Protein AF-A0A842S7N9-F1 (afdb_monomer_lite)

Sequence (55 aa):
MYLIDLDIRGWQIFHKLNITELHDRMIVASYHFYKAKAIITRDSEIINEVACIWD

Secondary structure (DSSP, 8-state):
--SS---HHHHHHHTT---SSHHHHHHHHHHHHHT-S-B----HHHHTTS-B---

Foldseek 3Di:
DPPDPDDPQLVVQLVPDPQPDNVLSNVVSNCVVVVPPEDADPDPSNVVPTHYDYD

Structure (mmCIF, N/CA/C/O backbone):
data_AF-A0A842S7N9-F1
#
_entry.id   AF-A0A842S7N9-F1
#
loop_
_atom_site.group_PDB
_atom_site.id
_atom_site.type_symbol
_atom_site.label_atom_id
_atom_site.label_alt_id
_atom_site.label_comp_id
_atom_site.label_asym_id
_atom_site.label_entity_id
_atom_site.label_seq_id
_atom_site.pdbx_PDB_ins_code
_atom_site.Cartn_x
_atom_site.Cartn_y
_atom_site.Cartn_z
_atom_site.occupancy
_atom_site.B_iso_or_equiv
_atom_site.auth_seq_id
_atom_site.auth_comp_id
_atom_site.auth_asym_id
_atom_site.auth_atom_id
_atom_site.pdbx_PDB_model_num
ATOM 1 N N . MET A 1 1 ? 18.217 -12.597 0.484 1.00 37.00 1 MET A N 1
ATOM 2 C CA . MET A 1 1 ? 17.273 -12.301 1.579 1.00 37.00 1 MET A CA 1
ATOM 3 C C . MET A 1 1 ? 16.420 -11.134 1.114 1.00 37.00 1 MET A C 1
ATOM 5 O O . MET A 1 1 ? 16.879 -10.004 1.176 1.00 37.00 1 MET A O 1
ATOM 9 N N . TYR A 1 2 ? 15.267 -11.420 0.504 1.00 45.62 2 TYR A N 1
ATOM 10 C CA . TYR A 1 2 ? 14.337 -10.392 0.036 1.00 45.62 2 TYR A CA 1
ATOM 11 C C . TYR A 1 2 ? 13.524 -9.947 1.244 1.00 45.62 2 TYR A C 1
ATOM 13 O O . TYR A 1 2 ? 12.632 -10.668 1.688 1.00 45.62 2 TYR A O 1
ATOM 21 N N . LEU A 1 3 ? 13.881 -8.809 1.838 1.00 48.59 3 LEU A N 1
ATOM 22 C CA . LEU A 1 3 ? 12.970 -8.155 2.765 1.00 48.59 3 LEU A CA 1
ATOM 23 C C . LEU A 1 3 ? 11.879 -7.530 1.887 1.00 48.59 3 LEU A C 1
ATOM 25 O O . LEU A 1 3 ? 12.038 -6.421 1.392 1.00 48.59 3 LEU A O 1
ATOM 29 N N . ILE A 1 4 ? 10.829 -8.320 1.651 1.00 62.91 4 ILE A N 1
ATOM 30 C CA . ILE A 1 4 ? 9.681 -8.055 0.776 1.00 62.91 4 ILE A CA 1
ATOM 31 C C . ILE A 1 4 ? 10.016 -8.107 -0.725 1.00 62.91 4 ILE A C 1
ATOM 33 O O . ILE A 1 4 ? 10.930 -7.460 -1.225 1.00 62.91 4 ILE A O 1
ATOM 37 N N . ASP A 1 5 ? 9.248 -8.921 -1.449 1.00 71.75 5 ASP A N 1
ATOM 38 C CA . ASP A 1 5 ? 9.340 -9.158 -2.893 1.00 71.75 5 ASP A CA 1
ATOM 39 C C . ASP A 1 5 ? 8.778 -7.959 -3.692 1.00 71.75 5 ASP A C 1
ATOM 41 O O . ASP A 1 5 ? 7.760 -8.060 -4.377 1.00 71.75 5 ASP A O 1
ATOM 45 N N . LEU A 1 6 ? 9.380 -6.776 -3.508 1.00 82.69 6 LEU A N 1
ATOM 46 C CA . LEU A 1 6 ? 9.084 -5.563 -4.274 1.00 82.69 6 LEU A CA 1
ATOM 47 C C . LEU A 1 6 ? 10.105 -5.403 -5.400 1.00 82.69 6 LEU A C 1
ATOM 49 O O . LEU A 1 6 ? 11.307 -5.262 -5.157 1.00 82.69 6 LEU A O 1
ATOM 53 N N . ASP A 1 7 ? 9.615 -5.340 -6.637 1.00 89.81 7 ASP A N 1
ATOM 54 C CA . ASP A 1 7 ? 10.411 -4.856 -7.763 1.00 89.81 7 ASP A CA 1
ATOM 55 C C . ASP A 1 7 ? 10.469 -3.316 -7.785 1.00 89.81 7 ASP A C 1
ATOM 57 O O . ASP A 1 7 ? 9.942 -2.631 -6.904 1.00 89.81 7 ASP A O 1
ATOM 61 N N . ILE A 1 8 ? 11.103 -2.737 -8.808 1.00 92.44 8 ILE A N 1
ATOM 62 C CA . ILE A 1 8 ? 11.255 -1.280 -8.921 1.00 92.44 8 ILE A CA 1
ATOM 63 C C . ILE A 1 8 ? 9.925 -0.509 -8.877 1.00 92.44 8 ILE A C 1
ATOM 65 O O . ILE A 1 8 ? 9.889 0.622 -8.397 1.00 92.44 8 ILE A O 1
ATOM 69 N N . ARG A 1 9 ? 8.816 -1.110 -9.319 1.00 92.69 9 ARG A N 1
ATOM 70 C CA . ARG A 1 9 ? 7.478 -0.507 -9.253 1.00 92.69 9 ARG A CA 1
ATOM 71 C C . ARG A 1 9 ? 6.967 -0.505 -7.815 1.00 92.69 9 ARG A C 1
ATOM 73 O O . ARG A 1 9 ? 6.399 0.492 -7.378 1.00 92.69 9 ARG A O 1
ATOM 80 N N . GLY A 1 10 ? 7.216 -1.580 -7.066 1.00 93.50 10 GLY A N 1
ATOM 81 C CA . GLY A 1 10 ? 6.945 -1.646 -5.628 1.00 93.50 10 GLY A CA 1
ATOM 82 C C . GLY A 1 10 ? 7.709 -0.572 -4.847 1.00 93.50 10 GLY A C 1
ATOM 83 O O . GLY A 1 10 ? 7.119 0.151 -4.046 1.00 93.50 10 GLY A O 1
ATOM 84 N N . TRP A 1 11 ? 8.992 -0.373 -5.161 1.00 93.44 11 TRP A N 1
ATOM 85 C CA . TRP A 1 11 ? 9.802 0.695 -4.560 1.00 93.44 11 TRP A CA 1
ATOM 86 C C . TRP A 1 11 ? 9.328 2.106 -4.938 1.00 93.44 11 TRP A C 1
ATOM 88 O O .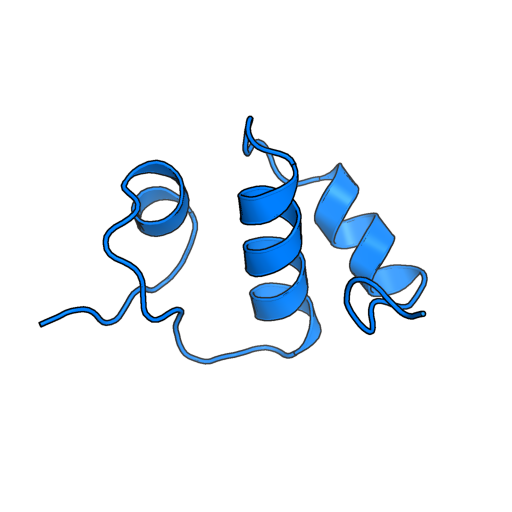 TRP A 1 11 ? 9.344 3.013 -4.107 1.00 93.44 11 TRP A O 1
ATOM 98 N N . GLN A 1 12 ? 8.840 2.310 -6.164 1.00 95.62 12 GLN A N 1
ATOM 99 C CA . GLN A 1 12 ? 8.229 3.584 -6.562 1.00 95.62 12 GLN A CA 1
ATOM 100 C C . GLN A 1 12 ? 6.950 3.898 -5.781 1.00 95.62 12 GLN A C 1
ATOM 102 O O . GLN A 1 12 ? 6.695 5.067 -5.492 1.00 95.62 12 GLN A O 1
ATOM 107 N N . ILE A 1 13 ? 6.144 2.883 -5.452 1.00 95.38 13 ILE A N 1
ATOM 108 C CA . ILE A 1 13 ? 4.983 3.047 -4.571 1.00 95.38 13 ILE A CA 1
ATOM 109 C C . ILE A 1 13 ? 5.469 3.408 -3.169 1.00 95.38 13 ILE A C 1
ATOM 111 O O . ILE A 1 13 ? 5.047 4.425 -2.629 1.00 95.38 13 ILE A O 1
ATOM 115 N N . PHE A 1 14 ? 6.409 2.630 -2.626 1.00 95.00 14 PHE A N 1
ATOM 116 C CA . PHE A 1 14 ? 6.991 2.847 -1.305 1.00 95.00 14 PHE A CA 1
ATOM 117 C C . PHE A 1 14 ? 7.452 4.297 -1.093 1.00 95.00 14 PHE A C 1
ATOM 119 O O . PHE A 1 14 ? 7.106 4.909 -0.090 1.00 95.00 14 PHE A O 1
ATOM 126 N N . HIS A 1 15 ? 8.167 4.894 -2.049 1.00 95.19 15 HIS A N 1
ATOM 127 C CA . HIS A 1 15 ? 8.664 6.269 -1.913 1.00 95.19 15 HIS A CA 1
ATOM 128 C C . HIS A 1 15 ? 7.586 7.361 -1.958 1.00 95.19 15 HIS A C 1
ATOM 130 O O . HIS A 1 15 ? 7.878 8.501 -1.606 1.00 95.19 15 HIS A O 1
ATOM 136 N N . LYS A 1 16 ? 6.364 7.041 -2.392 1.00 95.50 16 LYS A N 1
ATOM 137 C CA . LYS A 1 16 ? 5.239 7.987 -2.446 1.00 95.50 16 LYS A CA 1
ATOM 138 C C . LYS A 1 16 ? 4.345 7.931 -1.207 1.00 95.50 16 LYS A C 1
ATOM 140 O O . LYS A 1 16 ? 3.492 8.799 -1.059 1.00 95.50 16 LYS A O 1
ATOM 145 N N . LEU A 1 17 ? 4.515 6.921 -0.356 1.00 94.06 17 LEU A N 1
ATOM 146 C CA . LEU A 1 17 ? 3.724 6.750 0.857 1.00 94.06 17 LEU A CA 1
ATOM 147 C C . LEU A 1 17 ? 4.229 7.676 1.962 1.00 94.06 17 LEU A C 1
ATOM 149 O O . LEU A 1 17 ? 5.428 7.724 2.245 1.00 94.06 17 LEU A O 1
ATOM 153 N N . ASN A 1 18 ? 3.297 8.363 2.618 1.00 92.44 18 ASN A N 1
ATOM 154 C CA . ASN A 1 18 ? 3.570 9.253 3.743 1.00 92.44 18 ASN A CA 1
ATOM 155 C C . ASN A 1 18 ? 3.374 8.533 5.089 1.00 92.44 18 ASN A C 1
ATOM 157 O O . ASN A 1 18 ? 2.676 9.024 5.966 1.00 92.44 18 ASN A O 1
ATOM 161 N N . ILE A 1 19 ? 3.972 7.348 5.215 1.00 93.06 19 ILE A N 1
ATOM 162 C CA . ILE A 1 19 ? 3.948 6.525 6.432 1.00 93.06 19 ILE A CA 1
ATOM 163 C C . ILE A 1 19 ? 5.305 6.660 7.103 1.00 93.06 19 ILE A C 1
ATOM 165 O O . ILE A 1 19 ? 6.330 6.449 6.448 1.00 93.06 19 ILE A O 1
ATOM 169 N N . THR A 1 20 ? 5.334 7.041 8.372 1.00 92.81 20 THR A N 1
ATOM 170 C CA . THR A 1 20 ? 6.565 7.374 9.094 1.00 92.81 20 THR A CA 1
ATOM 171 C C . THR A 1 20 ? 7.449 6.146 9.230 1.00 92.81 20 THR A C 1
ATOM 173 O O . THR A 1 20 ? 8.622 6.177 8.842 1.00 92.81 20 THR A O 1
ATOM 176 N N . GLU A 1 21 ? 6.862 5.054 9.709 1.00 93.12 21 GLU A N 1
ATOM 177 C CA . GLU A 1 21 ? 7.584 3.835 10.019 1.00 93.12 21 GLU A CA 1
ATOM 178 C C . GLU A 1 21 ? 7.962 3.049 8.761 1.00 93.12 21 GLU A C 1
ATOM 180 O O . GLU A 1 21 ? 7.158 2.797 7.858 1.00 93.12 21 G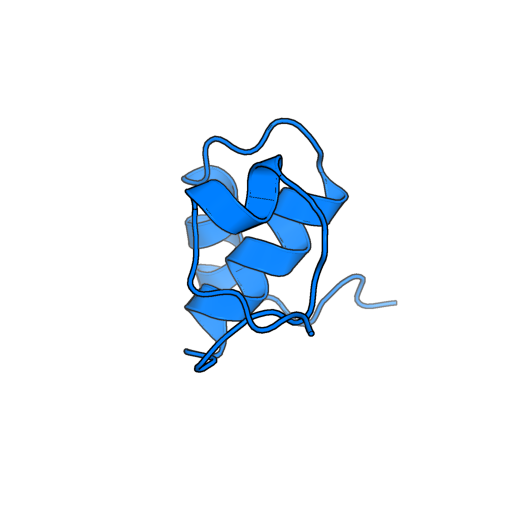LU A O 1
ATOM 185 N N . LEU A 1 22 ? 9.234 2.636 8.695 1.00 92.00 22 LEU A N 1
ATOM 186 C CA . LEU A 1 22 ? 9.784 1.937 7.531 1.00 92.00 22 LEU A CA 1
ATOM 187 C C . LEU A 1 22 ? 8.995 0.660 7.220 1.00 92.00 22 LEU A C 1
ATOM 189 O O . LEU A 1 22 ? 8.665 0.394 6.066 1.00 92.00 22 LEU A O 1
ATOM 193 N N . HIS A 1 23 ? 8.720 -0.134 8.252 1.00 90.25 23 HIS A N 1
ATOM 194 C CA . HIS A 1 23 ? 8.094 -1.443 8.123 1.00 90.25 23 HIS A CA 1
ATOM 195 C C . HIS A 1 23 ? 6.622 -1.340 7.704 1.00 90.25 23 HIS A C 1
ATOM 197 O O . HIS A 1 23 ? 6.195 -2.079 6.816 1.00 90.25 23 HIS A O 1
ATOM 203 N N . ASP A 1 24 ? 5.880 -0.367 8.225 1.00 92.62 24 ASP A N 1
ATOM 204 C CA . ASP A 1 24 ? 4.493 -0.123 7.824 1.00 92.62 24 ASP A CA 1
ATOM 205 C C . ASP A 1 24 ? 4.410 0.386 6.389 1.00 92.62 24 ASP A C 1
ATOM 207 O O . ASP A 1 24 ? 3.603 -0.095 5.588 1.00 92.62 24 ASP A O 1
ATOM 211 N N . ARG A 1 25 ? 5.338 1.266 5.998 1.00 93.94 25 ARG A N 1
ATOM 212 C CA . ARG A 1 25 ? 5.446 1.726 4.612 1.00 93.94 25 ARG A CA 1
ATOM 213 C C . ARG A 1 25 ? 5.728 0.572 3.652 1.00 93.94 25 ARG A C 1
ATOM 215 O O . ARG A 1 25 ? 5.187 0.531 2.548 1.00 93.94 25 ARG A O 1
ATOM 222 N N . MET A 1 26 ? 6.553 -0.385 4.068 1.00 92.88 26 MET A N 1
ATOM 223 C CA . MET A 1 26 ? 6.838 -1.604 3.311 1.00 92.88 26 MET A CA 1
ATOM 224 C C . MET A 1 26 ? 5.599 -2.511 3.178 1.00 92.88 26 MET A C 1
ATOM 226 O O . MET A 1 26 ? 5.323 -3.028 2.088 1.00 92.88 26 MET A O 1
ATOM 230 N N . ILE A 1 27 ? 4.821 -2.671 4.251 1.00 92.44 27 ILE A N 1
ATOM 231 C CA . ILE A 1 27 ? 3.560 -3.429 4.256 1.00 92.44 27 ILE A CA 1
ATOM 232 C C . ILE A 1 27 ? 2.541 -2.787 3.301 1.00 92.44 27 ILE A C 1
ATOM 234 O O . ILE A 1 27 ? 1.997 -3.464 2.423 1.00 92.44 27 ILE A O 1
ATOM 238 N N . VAL A 1 28 ? 2.337 -1.473 3.398 1.00 93.81 28 VAL A N 1
ATOM 239 C CA . VAL A 1 28 ? 1.381 -0.737 2.557 1.00 93.81 28 VAL A CA 1
ATOM 240 C C . VAL A 1 28 ? 1.821 -0.692 1.090 1.00 93.81 28 VAL A C 1
ATOM 242 O O . VAL A 1 28 ? 1.000 -0.874 0.187 1.00 93.81 28 VAL A O 1
ATOM 245 N N . ALA A 1 29 ? 3.122 -0.558 0.814 1.00 95.00 29 ALA A N 1
ATOM 246 C CA . ALA A 1 29 ? 3.641 -0.658 -0.551 1.00 95.00 29 ALA A CA 1
ATOM 247 C C . ALA A 1 29 ? 3.330 -2.024 -1.179 1.00 95.00 29 ALA A C 1
ATOM 249 O O . ALA A 1 29 ? 2.919 -2.095 -2.340 1.00 95.00 29 ALA A O 1
ATOM 250 N N . SER A 1 30 ? 3.456 -3.099 -0.398 1.00 93.12 30 SER A N 1
ATOM 251 C CA . SER A 1 30 ? 3.118 -4.460 -0.829 1.00 93.12 30 SER A CA 1
ATOM 252 C C . SER A 1 30 ? 1.628 -4.617 -1.108 1.00 93.12 30 SER A C 1
ATOM 254 O O . SER A 1 30 ? 1.257 -5.180 -2.136 1.00 93.12 30 SER A O 1
ATOM 256 N N . TYR A 1 31 ? 0.772 -4.076 -0.238 1.00 94.44 31 TYR A N 1
ATOM 257 C CA . TYR A 1 31 ? -0.678 -4.061 -0.436 1.00 94.44 31 TYR A CA 1
ATOM 258 C C . TYR A 1 31 ? -1.060 -3.450 -1.789 1.00 94.44 31 TYR A C 1
ATOM 260 O O . TYR A 1 31 ? -1.797 -4.067 -2.562 1.00 94.44 31 TYR A O 1
ATOM 268 N N . HIS A 1 32 ? -0.503 -2.283 -2.117 1.00 94.75 32 HIS A N 1
ATOM 269 C CA . HIS A 1 32 ? -0.761 -1.626 -3.396 1.00 94.75 32 HIS A CA 1
ATOM 270 C C . HIS A 1 32 ? -0.151 -2.385 -4.580 1.00 94.75 32 HIS A C 1
ATOM 272 O O . HIS A 1 32 ? -0.803 -2.518 -5.617 1.00 94.75 32 HIS A O 1
ATOM 278 N N . PHE A 1 33 ? 1.075 -2.898 -4.436 1.00 95.31 33 PHE A N 1
ATOM 279 C CA . PHE A 1 33 ? 1.774 -3.624 -5.498 1.00 95.31 33 PHE A CA 1
ATOM 280 C C . PHE A 1 33 ? 1.037 -4.909 -5.899 1.00 95.31 33 PHE A C 1
ATOM 282 O O . PHE A 1 33 ? 0.784 -5.135 -7.083 1.00 95.31 33 PHE A O 1
ATOM 289 N N . TYR A 1 34 ? 0.616 -5.705 -4.914 1.00 93.62 34 TYR A N 1
ATOM 290 C CA . TYR A 1 34 ? -0.139 -6.941 -5.126 1.00 93.62 34 TYR A CA 1
ATOM 291 C C . TYR A 1 34 ? -1.644 -6.719 -5.318 1.00 93.62 34 TYR A C 1
ATOM 293 O O . TYR A 1 34 ? -2.367 -7.679 -5.580 1.00 93.62 34 TYR A O 1
ATOM 301 N N . LYS A 1 35 ? -2.122 -5.469 -5.220 1.00 94.12 35 LYS A N 1
ATOM 302 C CA . LYS A 1 35 ? -3.548 -5.103 -5.290 1.00 94.12 35 LYS A CA 1
ATOM 303 C C . LYS A 1 35 ? -4.395 -5.930 -4.318 1.00 94.12 35 LYS A C 1
ATOM 305 O O . LYS A 1 35 ? -5.451 -6.455 -4.679 1.00 94.12 35 LYS A O 1
ATOM 310 N N . ALA A 1 36 ? -3.894 -6.086 -3.097 1.00 93.69 36 ALA A N 1
ATOM 311 C CA . ALA A 1 36 ? -4.589 -6.821 -2.055 1.00 93.69 36 ALA A CA 1
ATOM 312 C C . ALA A 1 36 ? -5.924 -6.141 -1.707 1.00 93.69 36 ALA A C 1
ATOM 314 O O . ALA A 1 36 ? -6.106 -4.941 -1.899 1.00 93.69 36 ALA A O 1
ATOM 315 N N . LYS A 1 37 ? -6.878 -6.926 -1.197 1.00 95.19 37 LYS A N 1
ATOM 316 C CA . LYS A 1 37 ? -8.209 -6.417 -0.836 1.00 95.19 37 LYS A CA 1
ATOM 317 C C . LYS A 1 37 ? -8.203 -5.645 0.485 1.00 95.19 37 LYS A C 1
ATOM 319 O O . LYS A 1 37 ? -8.963 -4.695 0.628 1.00 95.19 37 LYS A O 1
ATOM 324 N N . ALA A 1 38 ? -7.395 -6.089 1.444 1.00 94.81 38 ALA A N 1
ATOM 325 C CA . ALA A 1 38 ? -7.239 -5.454 2.744 1.00 94.81 38 ALA A CA 1
ATOM 326 C C . ALA A 1 38 ? -5.934 -5.897 3.4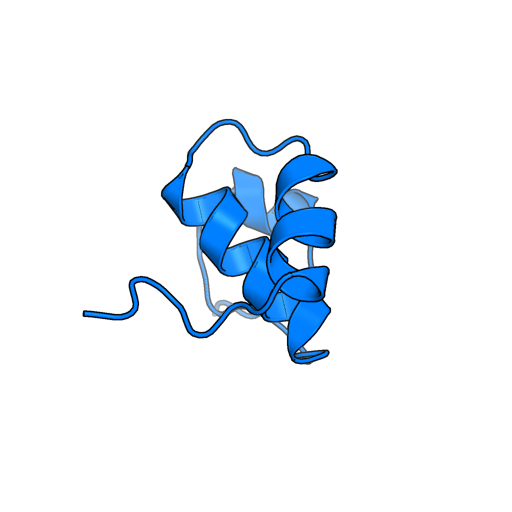20 1.00 94.81 38 ALA A C 1
ATOM 328 O O . ALA A 1 38 ? -5.350 -6.913 3.028 1.00 94.81 38 ALA A O 1
ATOM 329 N N . ILE A 1 39 ? -5.523 -5.165 4.454 1.00 93.38 39 ILE A N 1
ATOM 330 C CA . ILE A 1 39 ? -4.458 -5.550 5.388 1.00 93.38 39 ILE A CA 1
ATOM 331 C C . ILE A 1 39 ? -5.083 -6.001 6.713 1.00 93.38 39 ILE A C 1
ATOM 333 O O . ILE A 1 39 ? -6.020 -5.381 7.210 1.00 93.38 39 ILE A O 1
ATOM 337 N N . ILE A 1 40 ? -4.571 -7.085 7.295 1.00 93.75 40 ILE A N 1
ATOM 338 C CA . ILE A 1 40 ? -4.956 -7.510 8.645 1.00 93.75 40 ILE A CA 1
ATOM 339 C C . ILE A 1 40 ? -4.023 -6.811 9.631 1.00 93.75 40 ILE A C 1
ATOM 341 O O . ILE A 1 40 ? -2.876 -7.223 9.792 1.00 93.75 40 ILE A O 1
ATOM 345 N N . THR A 1 41 ? -4.492 -5.734 10.260 1.00 90.44 41 THR A N 1
ATOM 346 C CA . THR A 1 41 ? -3.717 -4.993 11.265 1.00 90.44 41 THR A CA 1
ATOM 347 C C . THR A 1 41 ? -4.609 -4.216 12.244 1.00 90.44 41 THR A C 1
ATOM 349 O O . THR A 1 41 ? -5.710 -3.811 11.880 1.00 90.44 41 THR A O 1
ATOM 352 N N . ARG A 1 42 ? -4.124 -3.988 13.476 1.00 91.50 42 ARG A N 1
ATOM 353 C CA . ARG A 1 42 ? -4.672 -2.989 14.425 1.00 91.50 42 ARG A CA 1
ATOM 354 C C . ARG A 1 42 ? -3.914 -1.660 14.388 1.00 91.50 42 ARG A C 1
ATOM 356 O O . ARG A 1 42 ? -4.202 -0.783 15.198 1.00 91.50 42 ARG A O 1
ATOM 363 N N . ASP A 1 43 ? -2.923 -1.534 13.511 1.00 90.81 43 ASP A N 1
ATOM 364 C CA . ASP A 1 43 ? -2.077 -0.352 13.463 1.00 90.81 43 ASP A CA 1
ATOM 365 C C . ASP A 1 43 ? -2.849 0.863 12.938 1.00 90.81 43 ASP A C 1
ATOM 367 O O . ASP A 1 43 ? -3.372 0.859 11.821 1.00 90.81 43 ASP A O 1
ATOM 371 N N . SER A 1 44 ? -2.919 1.911 13.758 1.00 88.81 44 SER A N 1
ATOM 372 C CA . SER A 1 44 ? -3.650 3.132 13.434 1.00 88.81 44 SER A CA 1
ATOM 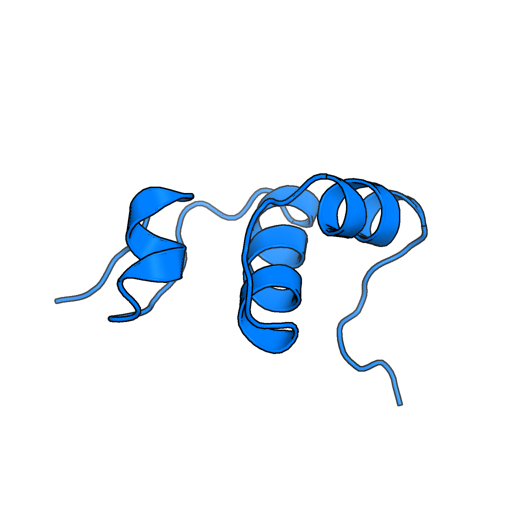373 C C . SER A 1 44 ? -3.066 3.905 12.252 1.00 88.81 44 SER A C 1
ATOM 375 O O . SER A 1 44 ? -3.825 4.564 11.546 1.00 88.81 44 SER A O 1
ATOM 377 N N . GLU A 1 45 ? -1.750 3.855 12.028 1.00 87.94 45 GLU A N 1
ATOM 378 C CA . GLU A 1 45 ? -1.115 4.535 10.895 1.00 87.94 45 GLU A CA 1
ATOM 379 C C . GLU A 1 45 ? -1.537 3.856 9.585 1.00 87.94 45 GLU A C 1
ATOM 381 O O . GLU A 1 45 ? -1.948 4.531 8.643 1.00 87.94 45 GLU A O 1
ATOM 386 N N . ILE A 1 46 ? -1.576 2.519 9.559 1.00 91.06 46 ILE A N 1
ATOM 387 C CA . ILE A 1 46 ? -2.000 1.753 8.377 1.00 91.06 46 ILE A CA 1
ATOM 388 C C . ILE A 1 46 ? -3.511 1.875 8.120 1.00 91.06 46 ILE A C 1
ATOM 390 O O . ILE A 1 46 ? -3.926 2.025 6.969 1.00 91.06 46 ILE A O 1
ATOM 394 N N . ILE A 1 47 ? -4.343 1.837 9.169 1.00 91.19 47 ILE A N 1
ATOM 395 C CA . ILE A 1 47 ? -5.813 1.917 9.047 1.00 91.19 47 ILE A CA 1
ATOM 396 C C . ILE A 1 47 ? -6.267 3.207 8.349 1.00 91.19 47 ILE A C 1
ATOM 398 O O . ILE A 1 47 ? -7.275 3.198 7.642 1.00 91.19 47 ILE A O 1
ATOM 402 N N . ASN A 1 48 ? -5.525 4.304 8.512 1.00 86.81 48 ASN A N 1
ATOM 403 C CA . ASN A 1 48 ? -5.849 5.581 7.875 1.00 86.81 48 ASN A CA 1
ATOM 404 C C . ASN A 1 48 ? -5.485 5.634 6.380 1.00 86.81 48 ASN A C 1
ATOM 406 O O . ASN A 1 48 ? -6.014 6.478 5.659 1.00 86.81 48 ASN A O 1
ATOM 410 N N . GLU A 1 49 ? -4.614 4.742 5.907 1.00 87.62 49 GLU A N 1
ATOM 411 C CA . GLU A 1 49 ? -4.080 4.759 4.540 1.00 87.62 49 GLU A CA 1
ATOM 412 C C . GLU A 1 49 ? -4.763 3.734 3.623 1.00 87.62 49 GLU A C 1
ATOM 414 O O . GLU A 1 49 ? -4.921 3.966 2.421 1.00 87.62 49 GLU A O 1
ATOM 419 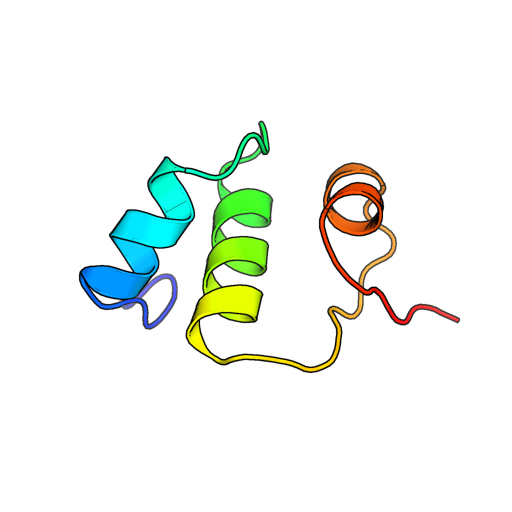N N . VAL A 1 50 ? -5.177 2.581 4.161 1.00 92.31 50 VAL A N 1
ATOM 420 C CA . VAL A 1 50 ? -5.679 1.456 3.357 1.00 92.31 50 VAL A CA 1
ATOM 421 C 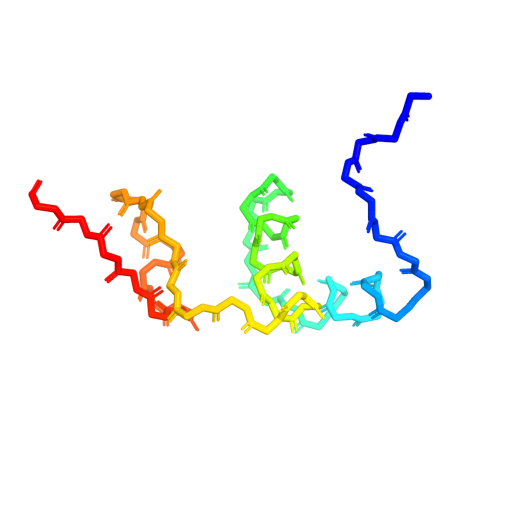C . VAL A 1 50 ? -6.826 0.706 4.022 1.00 92.31 50 VAL A C 1
ATOM 423 O O . VAL A 1 50 ? -7.020 0.746 5.235 1.00 92.31 50 VAL A O 1
ATOM 426 N N . ALA A 1 51 ? -7.578 -0.049 3.215 1.00 93.00 51 ALA A N 1
ATOM 427 C CA . ALA A 1 51 ? -8.613 -0.934 3.728 1.00 93.00 51 ALA A CA 1
ATOM 428 C C . ALA A 1 51 ? -7.998 -1.964 4.685 1.00 93.00 51 ALA A C 1
ATOM 430 O O . ALA A 1 51 ? -7.121 -2.741 4.299 1.00 93.00 51 ALA A O 1
ATOM 431 N N . CYS A 1 52 ? -8.486 -1.986 5.920 1.00 91.44 52 CYS A N 1
ATOM 432 C CA . CYS A 1 52 ? -8.045 -2.925 6.939 1.00 91.44 52 CYS A CA 1
ATOM 433 C C . CYS A 1 52 ? -9.207 -3.811 7.383 1.00 91.44 52 CYS A C 1
ATOM 435 O O . CYS A 1 52 ? -10.349 -3.360 7.467 1.00 91.44 52 CYS A O 1
ATOM 437 N N . ILE A 1 53 ? -8.916 -5.083 7.646 1.00 88.19 53 ILE A N 1
ATOM 438 C CA . ILE A 1 53 ? -9.863 -6.015 8.259 1.00 88.19 53 ILE A CA 1
ATOM 439 C C . ILE A 1 53 ? -9.225 -6.481 9.550 1.00 88.19 53 ILE A C 1
ATOM 441 O O . ILE A 1 53 ? -8.226 -7.200 9.542 1.00 88.19 53 ILE A O 1
ATOM 445 N N . TRP A 1 54 ? -9.808 -6.043 10.652 1.00 78.69 54 TRP A N 1
ATOM 446 C CA . TRP A 1 54 ? -9.427 -6.498 11.964 1.00 78.69 54 TRP A CA 1
ATOM 447 C C . TRP A 1 54 ? -10.683 -6.608 12.827 1.00 78.69 54 TRP A C 1
ATOM 449 O O . TRP A 1 54 ? -11.376 -5.608 13.003 1.00 78.69 54 TRP A O 1
ATOM 459 N N . ASP A 1 55 ? -10.953 -7.806 13.351 1.00 60.09 55 ASP A N 1
ATOM 460 C CA . ASP A 1 55 ? -12.034 -8.062 14.316 1.00 60.09 55 ASP A CA 1
ATOM 461 C C . ASP A 1 55 ? -11.603 -7.751 15.769 1.00 60.09 55 ASP A C 1
ATOM 463 O O . ASP A 1 55 ? -10.486 -8.143 16.216 1.00 60.09 55 ASP A O 1
#

Radius of gyration: 10.76 Å; chains: 1; bounding box: 29×22×24 Å

pLDDT: mean 88.03, std 12.78, range [37.0, 95.62]